Protein AF-A0A956J023-F1 (afdb_monomer)

Solvent-accessible surface area (backbone atoms only — not comparable to full-atom values): 4211 Å² total; per-residue (Å²): 94,70,69,34,49,53,45,31,52,51,42,42,49,53,35,40,74,72,69,45,54,64,63,51,50,53,41,45,53,43,16,45,59,72,40,8,44,56,45,8,50,41,30,17,65,75,66,66,41,43,74,58,16,36,54,52,8,47,37,52,8,39,45,50,27,25,52,53,44,47,54,51,50,53,57,54,53,61,70,75,60,68,86,127

Radius of gyration: 15.1 Å; Cα contacts (8 Å, |Δi|>4): 95; chains: 1; bounding box: 33×22×48 Å

Structure (mmCIF, N/CA/C/O backbone):
data_AF-A0A956J023-F1
#
_entry.id   AF-A0A956J023-F1
#
loop_
_atom_site.group_PDB
_atom_site.id
_atom_site.type_symbol
_atom_site.label_atom_id
_atom_site.label_alt_id
_atom_site.label_comp_id
_atom_site.label_asym_id
_atom_site.label_entity_id
_atom_site.label_seq_id
_atom_site.pdbx_PDB_ins_code
_atom_site.Cartn_x
_atom_site.Cartn_y
_atom_site.Cartn_z
_atom_site.occupancy
_atom_site.B_iso_or_equ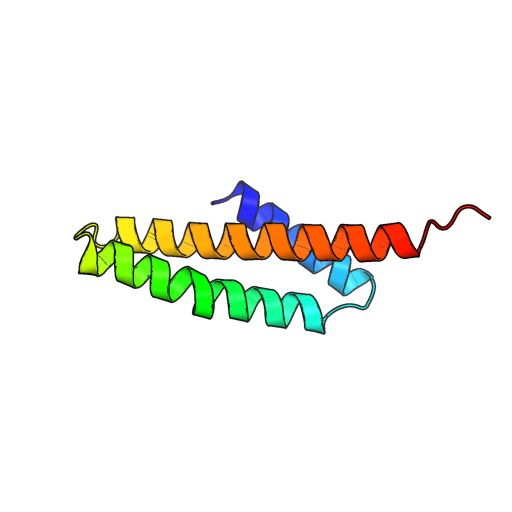iv
_atom_site.auth_seq_id
_atom_site.auth_comp_id
_atom_site.auth_asym_id
_atom_site.auth_atom_id
_atom_site.pdbx_PDB_model_num
ATOM 1 N N . PHE A 1 1 ? 8.580 5.157 -1.970 1.00 72.75 1 PHE A N 1
ATOM 2 C CA . PHE A 1 1 ? 8.491 3.719 -1.657 1.00 72.75 1 PHE A CA 1
ATOM 3 C C . PHE A 1 1 ? 8.633 3.457 -0.162 1.00 72.75 1 PHE A C 1
ATOM 5 O O . PHE A 1 1 ? 7.621 3.160 0.447 1.00 72.75 1 PHE A O 1
ATOM 12 N N . GLN A 1 2 ? 9.804 3.676 0.454 1.00 86.50 2 GLN A N 1
ATOM 13 C CA . GLN A 1 2 ? 10.045 3.293 1.861 1.00 86.50 2 GLN A CA 1
ATOM 14 C C . GLN A 1 2 ? 9.087 3.932 2.881 1.00 86.50 2 GLN A C 1
ATOM 16 O O . GLN A 1 2 ? 8.614 3.252 3.781 1.00 86.50 2 GLN A O 1
ATOM 21 N N . ILE A 1 3 ? 8.741 5.215 2.718 1.00 89.88 3 ILE A N 1
ATOM 22 C CA . ILE A 1 3 ? 7.796 5.898 3.624 1.00 89.88 3 ILE A CA 1
ATOM 23 C C . ILE A 1 3 ? 6.411 5.235 3.585 1.00 89.88 3 ILE A C 1
ATOM 25 O O . ILE A 1 3 ? 5.821 4.972 4.627 1.00 89.88 3 ILE A O 1
ATOM 29 N N . PHE A 1 4 ? 5.899 4.940 2.388 1.00 89.06 4 PHE A N 1
ATOM 30 C CA . PHE A 1 4 ? 4.589 4.307 2.213 1.00 89.06 4 PHE A CA 1
ATOM 31 C C . PHE A 1 4 ? 4.595 2.842 2.650 1.00 89.06 4 PHE A C 1
ATOM 33 O O . PHE A 1 4 ? 3.597 2.368 3.181 1.00 89.06 4 PHE A O 1
ATOM 40 N N . ASP A 1 5 ? 5.722 2.154 2.480 1.00 87.88 5 ASP A N 1
ATOM 41 C CA . ASP A 1 5 ? 5.907 0.791 2.972 1.00 87.88 5 ASP A CA 1
ATOM 42 C C . ASP A 1 5 ? 5.903 0.727 4.506 1.00 87.88 5 ASP A C 1
ATOM 44 O O . ASP A 1 5 ? 5.153 -0.038 5.110 1.00 87.88 5 ASP A O 1
ATOM 48 N N . GLY A 1 6 ? 6.639 1.632 5.156 1.00 90.62 6 GLY A N 1
ATOM 49 C CA . GLY A 1 6 ? 6.573 1.793 6.607 1.00 90.62 6 GLY A CA 1
ATOM 50 C C . GLY A 1 6 ? 5.162 2.156 7.078 1.00 90.62 6 GLY A C 1
ATOM 51 O O . GLY A 1 6 ? 4.646 1.556 8.019 1.00 90.62 6 GLY A O 1
ATOM 52 N N . ALA A 1 7 ? 4.499 3.089 6.387 1.00 91.69 7 ALA A N 1
ATOM 53 C CA . ALA A 1 7 ? 3.145 3.512 6.727 1.00 91.69 7 ALA A CA 1
ATOM 54 C C . ALA A 1 7 ? 2.129 2.365 6.614 1.00 91.69 7 ALA A C 1
ATOM 56 O O . ALA A 1 7 ? 1.373 2.140 7.560 1.00 91.69 7 ALA A O 1
ATOM 57 N N . GLN A 1 8 ? 2.115 1.608 5.507 1.00 90.44 8 GLN A N 1
ATOM 58 C CA . GLN A 1 8 ? 1.196 0.474 5.360 1.00 90.44 8 GLN A CA 1
ATOM 59 C C . GLN A 1 8 ? 1.466 -0.601 6.419 1.00 90.44 8 GLN A C 1
ATOM 61 O O . GLN A 1 8 ? 0.514 -1.163 6.956 1.00 90.44 8 GLN A O 1
ATOM 66 N N . ALA A 1 9 ? 2.736 -0.859 6.759 1.00 90.75 9 ALA A N 1
ATOM 67 C CA . ALA A 1 9 ? 3.110 -1.867 7.747 1.00 90.75 9 ALA A CA 1
ATOM 68 C C . ALA A 1 9 ? 2.612 -1.491 9.150 1.00 90.75 9 ALA A C 1
ATOM 70 O O . ALA A 1 9 ? 2.001 -2.319 9.832 1.00 90.75 9 ALA A O 1
ATOM 71 N N . VAL A 1 10 ? 2.805 -0.231 9.552 1.00 93.69 10 VAL A N 1
ATOM 72 C CA . VAL A 1 10 ? 2.322 0.290 10.839 1.00 93.69 10 VAL A CA 1
ATOM 73 C C . VAL A 1 10 ? 0.793 0.309 10.882 1.00 93.69 10 VAL A C 1
ATOM 75 O O . VAL A 1 10 ? 0.210 -0.197 11.838 1.00 93.69 10 VAL A O 1
ATOM 78 N N . LEU A 1 11 ? 0.126 0.816 9.839 1.00 91.88 11 LEU A N 1
ATOM 79 C CA . LEU A 1 11 ? -1.340 0.890 9.778 1.00 91.88 11 LEU A CA 1
ATOM 80 C C . LEU A 1 11 ? -1.994 -0.497 9.757 1.00 91.88 11 LEU A C 1
ATOM 82 O O . LEU A 1 11 ? -2.976 -0.729 10.460 1.00 91.88 11 LEU A O 1
ATOM 86 N N . ALA A 1 12 ? -1.440 -1.443 8.996 1.00 90.12 12 ALA A N 1
ATOM 87 C CA . ALA A 1 12 ? -1.902 -2.828 8.997 1.00 90.12 12 ALA A CA 1
ATOM 88 C C . ALA A 1 12 ? -1.649 -3.509 10.350 1.00 90.12 12 ALA A C 1
ATOM 90 O O . ALA A 1 12 ? -2.461 -4.320 10.789 1.00 90.12 12 ALA A O 1
ATOM 91 N N . GLY A 1 13 ? -0.539 -3.200 11.027 1.00 90.12 13 GLY A N 1
ATOM 92 C CA . GLY A 1 13 ? -0.285 -3.639 12.401 1.00 90.12 13 GLY A CA 1
ATOM 93 C C . GLY A 1 13 ? -1.333 -3.106 13.380 1.00 90.12 13 GLY A C 1
ATOM 94 O O . GLY A 1 13 ? -1.930 -3.885 14.119 1.00 90.12 13 GLY A O 1
ATOM 95 N N . ALA A 1 14 ? -1.617 -1.805 13.322 1.00 90.31 14 ALA A N 1
ATOM 96 C CA . ALA A 1 14 ? -2.594 -1.146 14.182 1.00 90.31 14 ALA A CA 1
ATOM 97 C C . ALA A 1 14 ? -4.022 -1.680 13.969 1.00 90.31 14 ALA A C 1
ATOM 99 O O . ALA A 1 14 ? -4.712 -1.990 14.937 1.00 90.31 14 ALA A O 1
ATOM 100 N N . LEU A 1 15 ? -4.451 -1.859 12.713 1.00 87.88 15 LEU A N 1
ATOM 101 C CA . LEU A 1 15 ? -5.765 -2.428 12.387 1.00 87.88 15 LEU A CA 1
ATOM 102 C C . LEU A 1 15 ? -5.895 -3.883 12.848 1.00 87.88 15 LEU A C 1
ATOM 104 O O . LEU A 1 15 ? -6.906 -4.239 13.450 1.00 87.88 15 LEU A O 1
ATOM 108 N N . ARG A 1 16 ? -4.850 -4.703 12.660 1.00 86.88 16 ARG A N 1
ATOM 109 C CA . ARG A 1 16 ? -4.826 -6.078 13.184 1.00 86.88 16 ARG A CA 1
ATOM 110 C C . ARG A 1 16 ? -4.896 -6.108 14.712 1.00 86.88 16 ARG A C 1
ATOM 112 O O . ARG A 1 16 ? -5.614 -6.941 15.252 1.00 86.88 16 ARG A O 1
ATOM 119 N N . GLY A 1 17 ? -4.215 -5.186 15.396 1.00 86.88 17 GLY A N 1
ATOM 120 C CA . GLY A 1 17 ? -4.293 -5.027 16.853 1.00 86.88 17 GLY A CA 1
ATOM 121 C C . GLY A 1 17 ? -5.676 -4.591 17.350 1.00 86.88 17 GLY A C 1
ATOM 122 O O . GLY A 1 17 ? -6.081 -4.976 18.441 1.00 86.88 17 GLY A O 1
ATOM 123 N N . ALA A 1 18 ? -6.433 -3.860 16.528 1.00 85.06 18 ALA A N 1
ATOM 124 C CA . ALA A 1 18 ? -7.824 -3.491 16.793 1.00 85.06 18 ALA A CA 1
ATOM 125 C C . ALA A 1 18 ? -8.842 -4.598 16.432 1.00 85.06 18 ALA A C 1
ATOM 127 O O . ALA A 1 18 ? -10.047 -4.378 16.537 1.00 85.06 18 ALA A O 1
ATOM 128 N N . GLY A 1 19 ? -8.380 -5.774 15.988 1.00 85.44 19 GLY A N 1
ATOM 129 C CA . GLY A 1 19 ? -9.226 -6.902 15.582 1.00 85.44 19 GLY A CA 1
ATOM 130 C C . GLY A 1 19 ? -9.681 -6.877 14.117 1.00 85.44 19 GLY A C 1
ATOM 131 O O . GLY A 1 19 ? -10.343 -7.812 13.670 1.00 85.44 19 GLY A O 1
ATOM 132 N N . ASP A 1 20 ? -9.304 -5.862 13.335 1.00 84.19 20 ASP A N 1
ATOM 133 C CA . ASP A 1 20 ? -9.618 -5.769 11.905 1.00 84.19 20 ASP A CA 1
ATOM 134 C C . ASP A 1 20 ? -8.482 -6.363 11.057 1.00 84.19 20 ASP A C 1
ATOM 136 O O . ASP A 1 20 ? -7.564 -5.672 10.612 1.00 84.19 20 ASP A O 1
ATOM 140 N N . THR A 1 21 ? -8.518 -7.683 10.855 1.00 86.94 21 THR A N 1
ATOM 141 C CA . THR A 1 21 ? -7.488 -8.430 10.105 1.00 86.94 21 THR A CA 1
ATOM 142 C C . THR A 1 21 ? -7.838 -8.644 8.635 1.00 86.94 21 THR A C 1
ATOM 144 O O . THR A 1 21 ? -6.948 -8.753 7.789 1.00 86.94 21 THR A O 1
ATOM 147 N N . THR A 1 22 ? -9.131 -8.676 8.313 1.00 88.38 22 THR A N 1
ATOM 148 C CA . THR A 1 22 ? -9.615 -9.002 6.966 1.00 88.38 22 THR A CA 1
ATOM 149 C C . THR A 1 22 ? -9.464 -7.818 6.020 1.00 88.38 22 THR A C 1
ATOM 151 O O . THR A 1 22 ? -9.035 -7.989 4.879 1.00 88.38 22 THR A O 1
ATOM 154 N N . VAL A 1 23 ? -9.757 -6.599 6.483 1.00 88.94 23 VAL A N 1
ATOM 155 C CA . VAL A 1 23 ? -9.668 -5.412 5.624 1.00 88.94 23 VAL A CA 1
ATOM 156 C C . VAL A 1 23 ? -8.228 -5.128 5.189 1.00 88.94 23 VAL A C 1
ATOM 158 O O . VAL A 1 23 ? -8.022 -4.923 3.990 1.00 88.94 23 VAL A O 1
ATOM 161 N N . PRO A 1 24 ? -7.206 -5.189 6.070 1.00 89.00 24 PRO A N 1
ATOM 162 C CA . PRO A 1 24 ? -5.827 -5.016 5.635 1.00 89.00 24 PRO A CA 1
ATOM 163 C C . PRO A 1 24 ? -5.354 -6.049 4.615 1.00 89.00 24 PRO A C 1
ATOM 165 O O . PRO A 1 24 ? -4.622 -5.689 3.695 1.00 89.00 24 PRO A O 1
ATOM 168 N N . LEU A 1 25 ? -5.788 -7.307 4.746 1.00 91.00 25 LEU A N 1
ATOM 16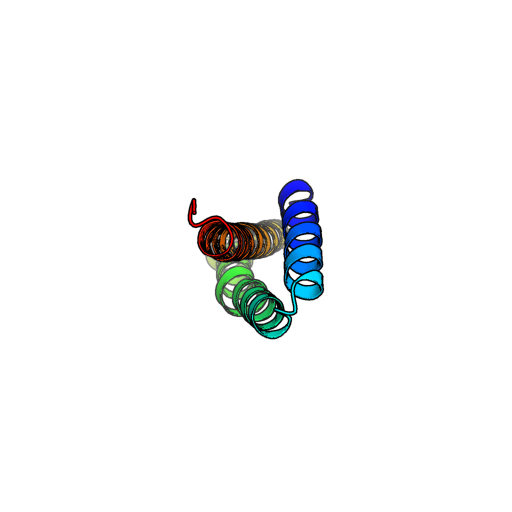9 C CA . LEU A 1 25 ? -5.462 -8.370 3.796 1.00 91.00 25 LEU A CA 1
ATOM 170 C C . LEU A 1 25 ? -6.020 -8.059 2.402 1.00 91.00 25 LEU A C 1
ATOM 172 O O . LEU A 1 25 ? -5.273 -8.074 1.423 1.00 91.00 25 LEU A O 1
ATOM 176 N N . VAL A 1 26 ? -7.318 -7.749 2.315 1.00 92.31 26 VAL A N 1
ATOM 177 C CA . VAL A 1 26 ? -7.981 -7.476 1.031 1.00 92.31 26 VAL A CA 1
ATOM 178 C C . VAL A 1 26 ? -7.391 -6.235 0.367 1.00 92.31 26 VAL A C 1
ATOM 180 O O . VAL A 1 26 ? -7.139 -6.253 -0.835 1.00 92.31 26 VAL A O 1
ATOM 183 N N . LEU A 1 27 ? -7.118 -5.178 1.138 1.00 91.19 27 LEU A N 1
ATOM 184 C CA . LEU A 1 27 ? -6.522 -3.953 0.605 1.00 91.19 27 LEU A CA 1
ATOM 185 C C . LEU A 1 27 ? -5.100 -4.177 0.087 1.00 91.19 27 LEU A C 1
ATOM 187 O O . LEU A 1 27 ? -4.781 -3.676 -0.987 1.00 91.19 27 LEU A O 1
ATOM 191 N N . ASN A 1 28 ? -4.276 -4.961 0.791 1.00 90.44 28 ASN A N 1
ATOM 192 C CA . ASN A 1 28 ? -2.947 -5.333 0.302 1.00 90.44 28 ASN A CA 1
ATOM 193 C C . ASN A 1 28 ? -3.044 -6.103 -1.018 1.00 90.44 28 ASN A C 1
ATOM 195 O O . ASN A 1 28 ? -2.394 -5.737 -1.996 1.00 90.44 28 ASN A O 1
ATOM 199 N N . LEU A 1 29 ? -3.897 -7.130 -1.078 1.00 91.56 29 LEU A N 1
ATOM 200 C CA . LEU A 1 29 ? -4.068 -7.929 -2.289 1.00 91.56 29 LEU A CA 1
ATOM 201 C C . LEU A 1 29 ? -4.552 -7.063 -3.464 1.00 91.56 29 LEU A C 1
ATOM 203 O O . LEU A 1 29 ? -3.984 -7.121 -4.553 1.00 91.56 29 LEU A O 1
ATOM 207 N N . ALA A 1 30 ? -5.545 -6.205 -3.226 1.00 91.44 30 ALA A N 1
ATOM 208 C CA . ALA A 1 30 ? -6.056 -5.275 -4.223 1.00 91.44 30 ALA A CA 1
ATOM 209 C C . ALA A 1 30 ? -4.978 -4.283 -4.688 1.00 91.44 30 ALA A C 1
ATOM 211 O O . ALA A 1 30 ? -4.791 -4.094 -5.885 1.00 91.44 30 ALA A O 1
ATOM 212 N N . GLY A 1 31 ? -4.228 -3.676 -3.771 1.00 89.81 31 GLY A N 1
ATOM 213 C CA . GLY A 1 31 ? -3.203 -2.701 -4.130 1.00 89.81 31 GLY A CA 1
ATOM 214 C C . GLY A 1 31 ? -2.058 -3.298 -4.940 1.00 89.81 31 GLY A C 1
ATOM 215 O O . GLY A 1 31 ? -1.613 -2.681 -5.905 1.00 89.81 31 GLY A O 1
ATOM 216 N N . TYR A 1 32 ? -1.613 -4.515 -4.624 1.00 87.75 32 TYR A N 1
ATOM 217 C CA . TYR A 1 32 ? -0.558 -5.160 -5.406 1.00 87.75 32 TYR A CA 1
ATOM 218 C C . TYR A 1 32 ? -1.057 -5.665 -6.763 1.00 87.75 32 TYR A C 1
ATOM 220 O O . TYR A 1 32 ? -0.402 -5.397 -7.767 1.00 87.75 32 TYR A O 1
ATOM 228 N N . TYR A 1 33 ? -2.215 -6.329 -6.820 1.00 87.56 33 TYR A N 1
ATOM 229 C CA . TYR A 1 33 ? -2.678 -6.993 -8.044 1.00 87.56 33 TYR A CA 1
ATOM 230 C C . TYR A 1 33 ? -3.543 -6.115 -8.954 1.00 87.56 33 TYR A C 1
ATOM 232 O O . TYR A 1 33 ? -3.385 -6.168 -10.170 1.00 87.56 33 TYR A O 1
ATOM 240 N N . LEU A 1 34 ? -4.450 -5.302 -8.404 1.00 91.12 34 LEU A N 1
ATOM 241 C CA . LEU A 1 34 ? -5.346 -4.450 -9.203 1.00 91.12 34 LEU A CA 1
ATOM 242 C C . LEU A 1 34 ? -4.729 -3.096 -9.547 1.00 91.12 34 LEU A C 1
ATOM 244 O O . LEU A 1 34 ? -5.174 -2.462 -10.498 1.00 91.12 34 LEU A O 1
ATOM 248 N N . VAL A 1 35 ? -3.727 -2.642 -8.792 1.00 91.00 35 VAL A N 1
ATOM 249 C CA . VAL A 1 35 ? -3.060 -1.355 -9.042 1.00 91.00 35 VAL A CA 1
ATOM 250 C C . VAL A 1 35 ? -1.605 -1.576 -9.439 1.00 91.00 35 VAL A C 1
ATOM 252 O O . VAL A 1 35 ? -1.210 -1.213 -10.545 1.00 91.00 35 VAL A O 1
ATOM 255 N N . GLY A 1 36 ? -0.814 -2.228 -8.587 1.00 89.88 36 GLY A N 1
ATOM 256 C CA . GLY A 1 36 ? 0.622 -2.402 -8.801 1.00 89.88 36 GLY A CA 1
ATOM 257 C C . GLY A 1 36 ? 0.966 -3.155 -10.087 1.00 89.88 36 GLY A C 1
ATOM 258 O O . GLY A 1 36 ? 1.796 -2.685 -10.866 1.00 89.88 36 GLY A O 1
ATOM 259 N N . THR A 1 37 ? 0.307 -4.288 -10.345 1.00 89.50 37 THR A N 1
ATOM 260 C CA . THR A 1 37 ? 0.527 -5.101 -11.549 1.00 89.50 37 THR A CA 1
ATOM 261 C C . THR A 1 37 ? 0.148 -4.374 -12.845 1.00 89.50 37 THR A C 1
ATOM 263 O O . THR A 1 37 ? 1.024 -4.251 -13.699 1.00 89.50 37 THR A O 1
ATOM 266 N N . PRO A 1 38 ? -1.076 -3.844 -13.043 1.00 89.50 38 PRO A N 1
ATOM 267 C CA . PRO A 1 38 ? -1.421 -3.169 -14.296 1.00 89.50 38 PRO A CA 1
ATOM 268 C C . PRO A 1 38 ? -0.630 -1.877 -14.519 1.00 89.50 38 PRO A C 1
ATOM 270 O O . PRO A 1 38 ? -0.207 -1.623 -15.646 1.00 89.50 38 PRO A O 1
ATOM 273 N N . VAL A 1 39 ? -0.354 -1.091 -13.472 1.00 89.62 39 VAL A N 1
ATOM 274 C CA . VAL A 1 39 ? 0.481 0.117 -13.601 1.00 89.62 39 VAL A CA 1
ATOM 275 C C . VAL A 1 39 ? 1.929 -0.259 -13.918 1.00 89.62 39 VAL A C 1
ATOM 277 O O . VAL A 1 39 ? 2.553 0.362 -14.777 1.00 89.62 39 VAL A O 1
ATOM 280 N N . GLY A 1 40 ? 2.459 -1.303 -13.277 1.00 89.38 40 GLY A N 1
ATOM 281 C CA . GLY A 1 40 ? 3.807 -1.807 -13.529 1.00 89.38 40 GLY A CA 1
ATOM 282 C C . GLY A 1 40 ? 3.971 -2.365 -14.936 1.00 89.38 40 GLY A C 1
ATOM 283 O O . GLY A 1 40 ? 4.919 -1.995 -15.622 1.00 89.38 40 GLY A O 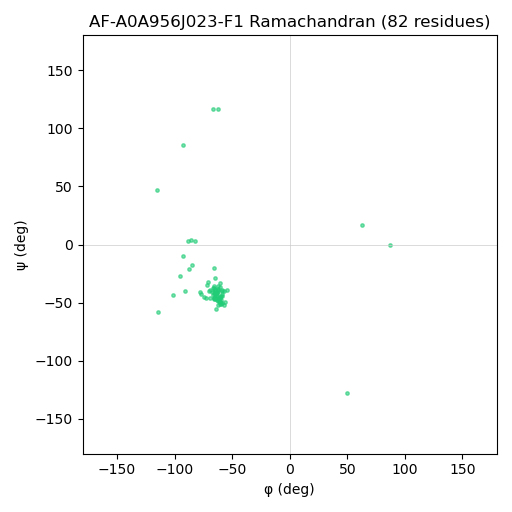1
ATOM 284 N N . LEU A 1 41 ? 3.032 -3.195 -15.397 1.00 89.44 41 LEU A N 1
ATOM 285 C CA . LEU A 1 41 ? 3.038 -3.737 -16.757 1.00 89.44 41 LEU A CA 1
ATOM 286 C C . LEU A 1 41 ? 2.848 -2.628 -17.801 1.00 89.44 41 LEU A C 1
ATOM 288 O O . LEU A 1 41 ? 3.574 -2.590 -18.791 1.00 89.44 41 LEU A O 1
ATOM 292 N N . GLY A 1 42 ? 1.941 -1.679 -17.555 1.00 90.12 42 GLY A N 1
ATOM 293 C CA . GLY A 1 42 ? 1.749 -0.516 -18.419 1.00 90.12 42 GLY A CA 1
ATOM 294 C C . GLY A 1 42 ? 3.023 0.321 -18.550 1.00 90.12 42 GLY A C 1
ATOM 295 O O . GLY A 1 42 ? 3.489 0.602 -19.651 1.00 90.12 42 GLY A O 1
ATOM 296 N N . LEU A 1 43 ? 3.657 0.677 -17.436 1.00 86.56 43 LEU A N 1
ATOM 297 C CA . LEU A 1 43 ? 4.867 1.500 -17.473 1.00 86.56 43 LEU A CA 1
ATOM 298 C C . LEU A 1 43 ? 6.095 0.740 -17.993 1.00 86.56 43 LEU A C 1
ATOM 300 O O . LEU A 1 43 ? 6.941 1.332 -18.664 1.00 86.56 43 LEU A O 1
ATOM 304 N N . ALA A 1 44 ? 6.217 -0.553 -17.693 1.00 87.25 44 ALA A N 1
ATOM 305 C CA . ALA A 1 44 ? 7.348 -1.361 -18.135 1.00 87.25 44 ALA A CA 1
ATOM 306 C C . ALA A 1 44 ? 7.281 -1.669 -19.636 1.00 87.25 44 ALA A C 1
ATOM 308 O O . ALA A 1 44 ? 8.286 -1.495 -20.327 1.00 87.25 44 ALA A O 1
ATOM 309 N N . PHE A 1 45 ? 6.109 -2.084 -20.132 1.00 84.75 45 PHE A N 1
ATOM 310 C CA . PHE A 1 45 ? 5.938 -2.591 -21.495 1.00 84.75 45 PHE A CA 1
ATOM 311 C C . PHE A 1 45 ? 5.329 -1.567 -22.462 1.00 84.75 45 PHE A C 1
ATOM 313 O O . PHE A 1 45 ? 5.851 -1.429 -23.563 1.00 84.75 45 PHE A O 1
ATOM 320 N N . LEU A 1 46 ? 4.286 -0.812 -22.080 1.00 84.94 46 LEU A N 1
ATOM 321 C CA . LEU A 1 46 ? 3.696 0.201 -22.979 1.00 84.94 46 LEU A CA 1
ATOM 322 C C . LEU A 1 46 ? 4.556 1.467 -23.047 1.00 84.94 46 LEU A C 1
ATOM 324 O O . LEU A 1 46 ? 4.761 2.012 -24.125 1.00 84.94 46 LEU A O 1
ATOM 328 N N . ALA A 1 47 ? 5.073 1.940 -21.910 1.00 84.56 47 ALA A N 1
ATOM 329 C CA . ALA A 1 47 ? 5.911 3.143 -21.870 1.00 84.56 47 ALA A CA 1
ATOM 330 C C . ALA A 1 47 ? 7.412 2.859 -22.086 1.00 84.56 47 ALA A C 1
ATOM 332 O O . ALA A 1 47 ? 8.227 3.776 -21.982 1.00 84.56 47 ALA A O 1
ATOM 333 N N . GLY A 1 48 ? 7.790 1.599 -22.341 1.00 84.81 48 GLY A N 1
ATOM 334 C CA . GLY A 1 48 ? 9.168 1.191 -22.633 1.00 84.81 48 GLY A CA 1
ATOM 335 C C . GLY A 1 48 ? 10.169 1.430 -21.497 1.00 84.81 48 GLY A C 1
ATOM 336 O O . GLY A 1 48 ? 11.374 1.434 -21.736 1.00 84.81 48 GLY A O 1
ATOM 337 N N . ARG A 1 49 ? 9.708 1.649 -20.255 1.00 82.31 49 ARG A N 1
ATOM 338 C CA . ARG A 1 49 ? 10.591 1.967 -19.115 1.00 82.31 49 ARG A CA 1
ATOM 339 C C . ARG A 1 49 ? 11.167 0.738 -18.413 1.00 82.31 49 ARG A C 1
ATOM 341 O O . ARG A 1 49 ? 11.850 0.892 -17.398 1.00 82.31 49 ARG A O 1
ATOM 348 N N . GLY A 1 50 ? 10.895 -0.468 -18.919 1.00 87.44 50 GLY A N 1
ATOM 349 C CA . GLY A 1 50 ? 11.493 -1.721 -18.454 1.00 87.44 50 GLY A CA 1
ATOM 350 C C . GLY A 1 50 ? 11.422 -1.891 -16.932 1.00 87.44 50 GLY A C 1
ATOM 351 O O . GLY A 1 50 ? 10.365 -1.722 -16.322 1.00 87.44 50 GLY A O 1
ATOM 352 N N . ALA A 1 51 ? 12.567 -2.177 -16.305 1.00 87.69 51 ALA A N 1
ATOM 353 C CA . ALA A 1 51 ? 12.671 -2.391 -14.859 1.00 87.69 51 ALA A CA 1
ATOM 354 C C . ALA A 1 51 ? 12.247 -1.171 -14.020 1.00 87.69 51 ALA A C 1
ATOM 356 O O . ALA A 1 51 ? 11.656 -1.333 -12.951 1.00 87.69 51 ALA A O 1
ATOM 357 N N . VAL A 1 52 ? 12.491 0.050 -14.512 1.00 88.50 52 VAL A N 1
ATOM 358 C CA . VAL A 1 52 ? 12.059 1.273 -13.824 1.00 88.50 52 VAL A CA 1
ATOM 359 C C . VAL A 1 52 ? 10.534 1.322 -13.802 1.00 88.50 52 VAL A C 1
ATOM 361 O O . VAL A 1 52 ? 9.951 1.514 -12.742 1.00 88.50 52 VAL A O 1
ATOM 364 N N . GLY A 1 53 ? 9.865 1.050 -14.925 1.00 86.81 53 GLY A N 1
ATOM 365 C CA . GLY A 1 53 ? 8.399 1.007 -14.984 1.00 86.81 53 GLY A CA 1
ATOM 366 C C . GLY A 1 53 ? 7.777 0.050 -13.960 1.00 86.81 53 GLY A C 1
ATOM 367 O O . GLY A 1 53 ? 6.803 0.406 -13.294 1.00 86.81 53 GLY A O 1
ATOM 368 N N . LEU A 1 54 ? 8.405 -1.108 -13.745 1.00 88.75 54 LEU A N 1
ATOM 369 C CA . LEU A 1 54 ? 7.982 -2.079 -12.733 1.00 88.75 54 LEU A CA 1
ATOM 370 C C . LEU A 1 54 ? 8.097 -1.522 -11.303 1.00 88.75 54 LEU A C 1
ATOM 372 O O . LEU A 1 54 ? 7.195 -1.698 -10.487 1.00 88.75 54 LEU A O 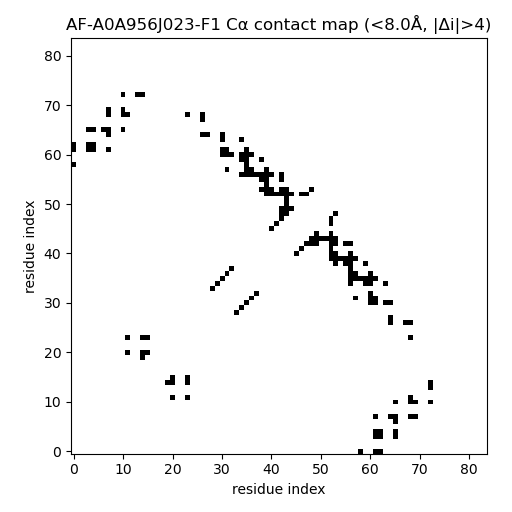1
ATOM 376 N N . TRP A 1 55 ? 9.183 -0.802 -11.012 1.00 89.56 55 TRP A N 1
ATOM 377 C CA . TRP A 1 55 ? 9.443 -0.184 -9.706 1.00 89.56 55 TRP A CA 1
ATOM 378 C C . TRP A 1 55 ? 8.451 0.938 -9.371 1.00 89.56 55 TRP A C 1
ATOM 380 O O . TRP A 1 55 ? 8.011 1.087 -8.225 1.00 89.56 55 TRP A O 1
ATOM 390 N N . TRP A 1 56 ? 8.063 1.714 -10.38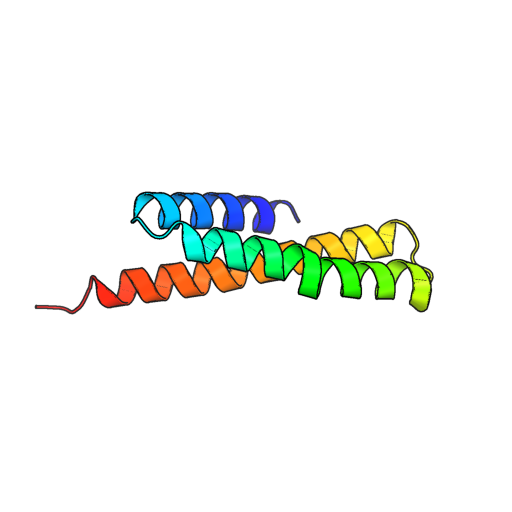4 1.00 87.88 56 TRP A N 1
ATOM 391 C CA . TRP A 1 56 ? 7.014 2.727 -10.265 1.00 87.88 56 TRP A CA 1
ATOM 392 C C . TRP A 1 56 ? 5.635 2.08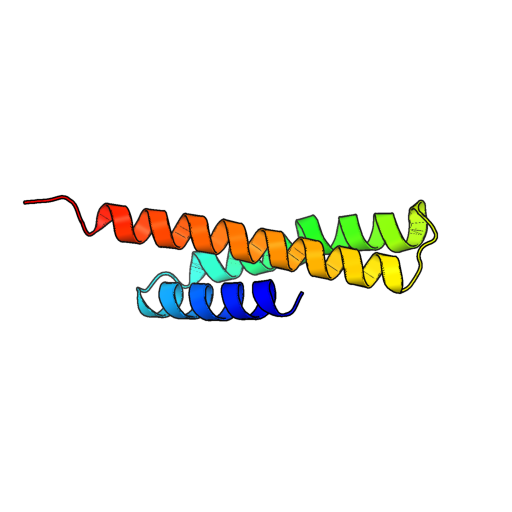5 -10.083 1.00 87.88 56 TRP A C 1
ATOM 394 O O . TRP A 1 56 ? 4.867 2.539 -9.235 1.00 87.88 56 TRP A O 1
ATOM 404 N N . GLY A 1 57 ? 5.356 0.984 -10.788 1.00 89.00 57 GLY A N 1
ATOM 405 C CA . GLY A 1 57 ? 4.162 0.164 -10.572 1.00 89.00 57 GLY A CA 1
ATOM 406 C C . GLY A 1 57 ? 4.056 -0.341 -9.139 1.00 89.00 57 GLY A C 1
ATOM 407 O O . GLY A 1 57 ? 3.067 -0.067 -8.460 1.00 89.00 57 GLY A O 1
ATOM 408 N N . LEU A 1 58 ? 5.115 -0.971 -8.630 1.00 88.81 58 LEU A N 1
ATOM 409 C CA . LEU A 1 58 ? 5.176 -1.435 -7.246 1.00 88.81 58 LEU A CA 1
ATOM 410 C C . LEU A 1 58 ? 4.936 -0.275 -6.268 1.00 88.81 58 LEU A C 1
ATOM 412 O O . LEU A 1 58 ? 4.060 -0.357 -5.412 1.00 88.81 58 LEU A O 1
ATOM 416 N N . SER A 1 59 ? 5.643 0.843 -6.448 1.00 91.31 59 SER A N 1
ATOM 417 C CA . SER A 1 59 ? 5.476 2.036 -5.609 1.00 91.31 59 SER A CA 1
ATOM 418 C C . SER A 1 59 ? 4.041 2.568 -5.609 1.00 91.31 59 SER A C 1
ATOM 420 O O . SER A 1 59 ? 3.545 2.949 -4.551 1.00 91.31 59 SER A O 1
ATOM 422 N N . SER A 1 60 ? 3.364 2.570 -6.760 1.00 90.75 60 SER A N 1
ATOM 423 C CA . SER A 1 60 ? 1.969 3.010 -6.868 1.00 90.75 60 SER A CA 1
ATOM 424 C C . SER A 1 60 ? 1.008 2.101 -6.095 1.00 90.75 60 SER A C 1
ATOM 426 O O . SER A 1 60 ? 0.117 2.603 -5.408 1.00 90.75 60 SER A O 1
ATOM 428 N N . GLY A 1 61 ? 1.250 0.785 -6.118 1.00 91.50 61 GLY A N 1
ATOM 429 C CA . GLY A 1 61 ? 0.509 -0.190 -5.321 1.00 91.50 61 GLY A CA 1
ATOM 430 C C . GLY A 1 61 ? 0.646 0.086 -3.825 1.00 91.50 61 GLY A C 1
ATOM 431 O O . GLY A 1 61 ? -0.362 0.224 -3.139 1.00 91.50 61 GLY A O 1
ATOM 432 N N . LEU A 1 62 ? 1.874 0.278 -3.326 1.00 90.38 62 LEU A N 1
ATOM 433 C CA . LEU A 1 62 ? 2.095 0.601 -1.909 1.00 90.38 62 LEU A CA 1
ATOM 434 C C . LEU A 1 62 ? 1.450 1.926 -1.492 1.00 90.38 62 LEU A C 1
ATOM 436 O O . LEU A 1 62 ? 0.886 2.017 -0.405 1.00 90.38 62 LEU A O 1
ATOM 440 N N . ILE A 1 63 ? 1.515 2.956 -2.341 1.00 92.06 63 ILE A N 1
ATOM 441 C CA . ILE A 1 63 ? 0.862 4.243 -2.064 1.00 92.06 63 ILE A CA 1
ATOM 442 C C . ILE A 1 63 ? -0.650 4.042 -1.918 1.00 92.06 63 ILE A C 1
ATOM 444 O O . ILE A 1 63 ? -1.248 4.541 -0.965 1.00 92.06 63 ILE A O 1
ATOM 448 N N . PHE A 1 64 ? -1.264 3.274 -2.820 1.00 93.56 64 PHE A N 1
ATOM 449 C CA . PHE A 1 64 ? -2.688 2.963 -2.753 1.00 93.56 64 PHE A CA 1
ATOM 450 C C . PHE A 1 64 ? -3.062 2.218 -1.463 1.00 93.56 64 PHE A C 1
ATOM 452 O O . PHE A 1 64 ? 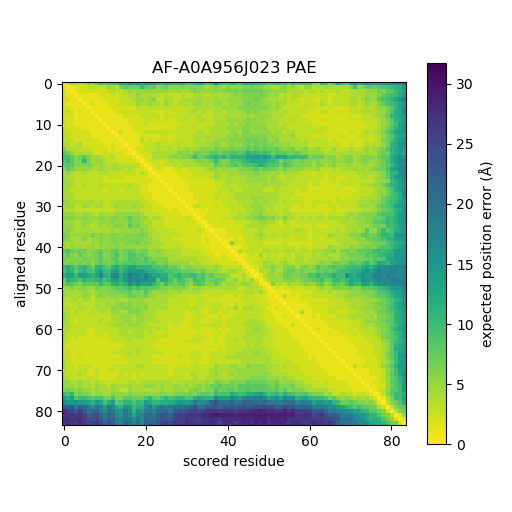-4.025 2.598 -0.788 1.00 93.56 64 PHE A O 1
ATOM 459 N N . VAL A 1 65 ? -2.287 1.199 -1.076 1.00 92.75 65 VAL A N 1
ATOM 460 C CA . VAL A 1 65 ? -2.519 0.446 0.169 1.00 92.75 65 VAL A CA 1
ATOM 461 C C . VAL A 1 65 ? -2.359 1.350 1.393 1.00 92.75 65 VAL A C 1
ATOM 463 O O . VAL A 1 65 ? -3.235 1.378 2.254 1.00 92.75 65 VAL A O 1
ATOM 466 N N . ALA A 1 66 ? -1.289 2.143 1.463 1.00 92.06 66 ALA A N 1
ATOM 467 C CA . ALA A 1 66 ? -1.043 3.049 2.582 1.00 92.06 66 ALA A CA 1
ATOM 468 C C . ALA A 1 66 ? -2.184 4.068 2.765 1.00 92.06 66 ALA A C 1
ATOM 470 O O . ALA A 1 66 ? -2.653 4.278 3.885 1.00 92.06 66 ALA A O 1
ATOM 471 N N . LEU A 1 67 ? -2.679 4.663 1.673 1.00 92.88 67 LEU A N 1
ATOM 472 C CA . LEU A 1 67 ? -3.787 5.623 1.718 1.00 92.88 67 LEU A CA 1
ATOM 473 C C . LEU A 1 67 ? -5.110 4.971 2.140 1.00 92.88 67 LEU A C 1
ATOM 475 O O . LEU A 1 67 ? -5.836 5.522 2.970 1.00 92.88 67 LEU A O 1
ATOM 479 N N . THR A 1 68 ? -5.428 3.793 1.601 1.00 92.38 68 THR A N 1
ATOM 480 C CA . THR A 1 68 ? -6.678 3.083 1.919 1.00 92.38 68 THR A CA 1
ATOM 481 C C . THR A 1 68 ? -6.692 2.536 3.347 1.00 92.38 68 THR A C 1
ATOM 483 O O . THR A 1 68 ? -7.703 2.679 4.039 1.00 92.38 68 THR A O 1
ATOM 486 N N . LEU A 1 69 ? -5.571 1.991 3.833 1.00 90.94 69 LEU A N 1
ATOM 487 C CA . LEU A 1 69 ? -5.404 1.609 5.239 1.00 90.94 69 LEU A CA 1
ATOM 488 C C . LEU A 1 69 ? -5.486 2.821 6.165 1.00 90.94 69 LEU A C 1
ATOM 490 O O . LEU A 1 69 ? -6.141 2.742 7.202 1.00 90.94 69 LEU A O 1
ATOM 494 N N . GLY A 1 70 ? -4.876 3.946 5.783 1.00 91.44 70 GLY A N 1
ATOM 495 C CA . GLY A 1 70 ? -4.946 5.191 6.544 1.00 91.44 70 GLY A CA 1
ATOM 496 C C . GLY A 1 70 ? -6.390 5.655 6.692 1.00 91.44 70 GLY A C 1
ATOM 497 O O . GLY A 1 70 ? -6.875 5.848 7.804 1.00 91.44 70 GLY A O 1
ATOM 498 N N . ALA A 1 71 ? -7.126 5.727 5.582 1.00 90.56 71 ALA A N 1
ATOM 499 C CA . ALA A 1 71 ? -8.545 6.069 5.591 1.00 90.56 71 ALA A CA 1
ATOM 500 C C . ALA A 1 71 ? -9.383 5.094 6.438 1.00 90.56 71 ALA A C 1
ATOM 502 O O . ALA A 1 71 ? -10.293 5.524 7.151 1.00 90.56 71 ALA A O 1
ATOM 503 N N . ARG A 1 72 ? -9.086 3.787 6.395 1.00 89.25 72 ARG A N 1
ATOM 504 C CA . ARG A 1 72 ? -9.755 2.779 7.233 1.00 8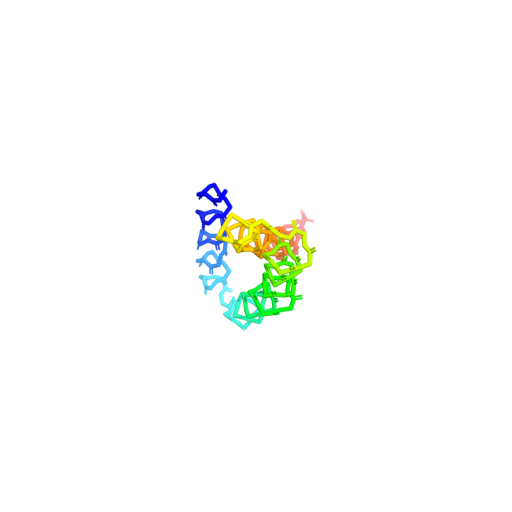9.25 72 ARG A CA 1
ATOM 505 C C . ARG A 1 72 ? -9.476 3.008 8.715 1.00 89.25 72 ARG A C 1
ATOM 507 O O . ARG A 1 72 ? -10.416 2.986 9.504 1.00 89.25 72 ARG A O 1
ATOM 514 N N . PHE A 1 73 ? -8.219 3.251 9.068 1.00 88.81 73 PHE A N 1
ATOM 515 C CA . PHE A 1 73 ? -7.794 3.519 10.434 1.00 88.81 73 PHE A CA 1
ATOM 516 C C . PHE A 1 73 ? -8.481 4.768 10.995 1.00 88.81 73 PHE A C 1
ATOM 518 O O . PHE A 1 73 ? -9.152 4.673 12.018 1.00 88.81 73 PHE A O 1
ATOM 525 N N . PHE A 1 74 ? -8.449 5.895 10.274 1.00 87.56 74 PHE A N 1
ATOM 526 C CA . PHE A 1 74 ? -9.143 7.116 10.700 1.00 87.56 74 PHE A CA 1
ATOM 527 C C . PHE A 1 74 ? -10.650 6.900 10.872 1.00 87.56 74 PHE A C 1
ATOM 529 O O . PHE A 1 74 ? -11.216 7.327 11.873 1.00 87.56 74 PHE A O 1
ATOM 536 N N . ARG A 1 75 ? -11.309 6.180 9.954 1.00 86.50 75 ARG A N 1
ATOM 537 C CA . ARG A 1 75 ? -12.741 5.854 10.086 1.00 86.50 75 ARG A CA 1
ATOM 538 C C . ARG A 1 75 ? -13.046 4.993 11.311 1.00 86.50 75 ARG A C 1
ATOM 540 O O . ARG A 1 75 ? -14.112 5.159 11.901 1.00 86.50 75 ARG A O 1
ATOM 547 N N . LEU A 1 76 ? -12.155 4.069 11.668 1.00 83.88 76 LEU A N 1
ATOM 548 C CA . LEU A 1 76 ? -12.304 3.237 12.860 1.00 83.88 76 LEU A CA 1
ATOM 549 C C . LEU A 1 76 ? -12.139 4.086 14.130 1.00 83.88 76 LEU A C 1
ATOM 551 O O . LEU A 1 76 ? -12.988 4.026 15.016 1.00 83.88 76 LEU A O 1
ATOM 555 N N . THR A 1 77 ? -11.116 4.942 14.181 1.00 83.62 77 THR A N 1
ATOM 556 C CA . THR A 1 77 ? -10.848 5.833 15.321 1.00 83.62 77 THR A CA 1
ATOM 557 C C . THR A 1 77 ? -11.947 6.879 15.522 1.00 83.62 77 THR A C 1
ATOM 559 O O . THR A 1 77 ? -12.394 7.083 16.647 1.00 83.62 77 THR A O 1
ATOM 562 N N . SER A 1 78 ? -12.460 7.498 14.453 1.00 77.56 78 SER A N 1
ATOM 563 C CA . SER A 1 78 ? -13.548 8.485 14.546 1.00 77.56 78 SER A CA 1
ATOM 564 C C . SER A 1 78 ? -14.874 7.893 15.036 1.00 77.56 78 SER A C 1
ATOM 566 O O . SER A 1 78 ? -15.726 8.635 15.510 1.00 77.56 78 SER A O 1
ATOM 568 N N . ARG A 1 79 ? -15.067 6.570 14.944 1.00 66.62 79 ARG A N 1
ATOM 569 C CA . ARG A 1 79 ? -16.253 5.884 15.484 1.00 66.62 79 ARG A CA 1
ATOM 570 C C . ARG A 1 79 ? -16.125 5.520 16.967 1.00 66.62 79 ARG A C 1
ATOM 572 O O . ARG A 1 79 ? -17.146 5.276 17.597 1.00 66.62 79 ARG A O 1
ATOM 579 N N . GLY A 1 80 ? -14.908 5.501 17.517 1.00 59.69 80 GLY A N 1
ATOM 580 C CA . GLY A 1 80 ? -14.638 5.258 18.942 1.00 59.69 80 GLY A CA 1
ATOM 581 C C . GLY A 1 80 ? -14.548 6.526 19.804 1.00 59.69 80 GLY A C 1
ATOM 582 O O . GLY A 1 80 ? -14.516 6.422 21.023 1.00 59.69 80 GLY A O 1
ATOM 583 N N . LEU A 1 81 ? -14.524 7.710 19.183 1.00 54.88 81 LEU A N 1
ATOM 584 C CA . LEU A 1 81 ? -14.487 9.027 19.834 1.00 54.88 81 LEU A CA 1
ATOM 585 C C . LEU A 1 81 ? -15.767 9.825 19.535 1.00 54.88 81 LEU A C 1
ATOM 587 O O . LEU A 1 81 ? -15.699 10.992 19.153 1.00 54.88 81 LEU A O 1
ATOM 591 N N . ALA A 1 82 ? -16.944 9.208 19.664 1.00 48.41 82 ALA A N 1
ATOM 592 C CA . ALA A 1 82 ? -18.147 10.014 19.845 1.00 48.41 82 ALA A CA 1
ATOM 593 C C . ALA A 1 82 ? -18.013 10.699 21.220 1.00 48.41 82 ALA A C 1
ATOM 595 O O . ALA A 1 82 ? 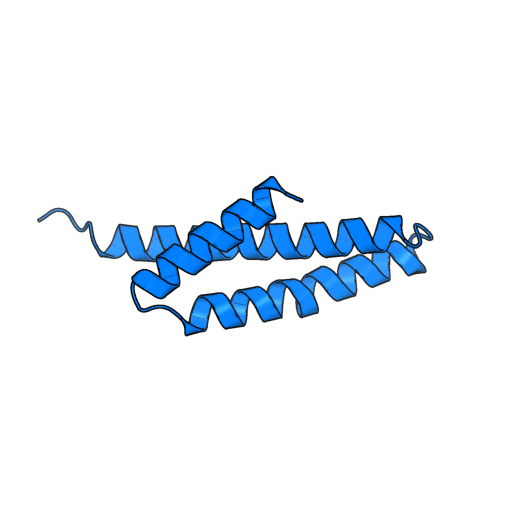-17.887 9.978 22.213 1.00 48.41 82 ALA A O 1
ATOM 596 N N . PRO A 1 83 ? -17.948 12.043 21.298 1.00 51.09 83 PRO A N 1
ATOM 597 C CA . PRO A 1 83 ? -17.909 12.727 22.582 1.00 51.09 83 PRO A CA 1
ATOM 598 C C . PRO A 1 83 ? -19.220 12.418 23.313 1.00 51.09 83 PRO A C 1
ATOM 600 O O . PRO A 1 83 ? -20.299 12.723 22.803 1.00 51.09 83 PRO A O 1
ATOM 603 N N . VAL A 1 84 ? -19.101 11.730 24.448 1.00 51.50 84 VAL A N 1
ATOM 604 C CA . VAL A 1 84 ? -20.143 11.641 25.481 1.00 51.50 84 VAL A CA 1
ATOM 605 C C . VAL A 1 84 ? -20.353 12.997 26.134 1.00 51.50 84 VAL A C 1
ATOM 607 O O . VAL A 1 84 ? -19.346 13.722 26.309 1.00 51.50 84 VAL A O 1
#

Mean predicted aligned error: 5.64 Å

Foldseek 3Di:
DVVLVVLLVVLQVVCVVVVNNPVLVVLLVCLCPVQLVVQLCCCQPVVVPNPVSSVVSNVRSSNSSSVSSVVVSVVVVVVVPPPD

Sequence (84 aa):
FQIFDGAQAVLAGALRGAGDTTVPLVLNLAGYYLVGTPVGLGLAFLAGRGAVGLWWGLSSGLIFVALTLGARFFRLTSRGLAPV

Secondary structure (DSSP, 8-state):
-HHHHHHHHHHHHHHHHTT--HHHHHHHHHIIIIIIHHHHHIIIIIS--HHHHHHHHHHHHHHHHHHHHHHHHHHHHHHH----

Nearest PDB structures (foldseek):
  5y50-assembly1_A  TM=9.605E-01  e=1.384E-02  Arabidopsis thaliana
  7php-assembly1_A  TM=9.481E-01  e=7.379E-02  Vibrio cholerae RC385
  7dqk-assembly1_A  TM=9.572E-01  e=2.846E-01  Nicotiana tabacum
  5xjj-assembly1_A  TM=7.945E-01  e=1.489E-01  Camelina sativa
  4z3p-assembly1_A  TM=7.746E-01  e=7.670E+00  Escherichia coli

pLDDT: mean 86.3, std 9.31, range [48.41, 93.69]